Protein AF-A0A4D4K394-F1 (afdb_monomer_lite)

Radius of gyration: 16.39 Å; chains: 1; bounding box: 34×33×52 Å

Secondary structure (DSSP, 8-state):
--TTTTTPP--EEGGGTEE-GGGGSTTSSPEEEHHHHTTSS-TT--SPPS-EEEEEEEETTEEEEEETTT--EEEE-GGGGGGT--EEEE---TTHHHHHHHHHHHHHHHT-SSHHHHHHHHHHHHHHHHHH-THHHH-HHHHHHHHHH-

Sequence (150 aa):
MRLLTVGFPAVRLGVVGIDTRHVRDEDGLEPFDADEIYGNRYPDDDSPPKNFCFAVATRYDQHLMLEAADGGITHYDPNGWDHGAGWQGPADSPRLAVLLGLIAESSSALESADEAVRAAAITDLRERMIDLDSDVDESAFWGEIFEDLG

Structure (mmCIF, N/CA/C/O backbone):
data_AF-A0A4D4K394-F1
#
_entry.id   AF-A0A4D4K394-F1
#
loop_
_atom_site.group_PDB
_atom_site.id
_atom_site.type_symbol
_atom_site.label_atom_id
_atom_site.label_alt_id
_atom_site.label_comp_id
_atom_site.label_asym_id
_atom_site.label_entity_id
_atom_site.label_seq_id
_atom_site.pdbx_PDB_ins_code
_atom_site.Cartn_x
_atom_site.Cartn_y
_atom_site.Cartn_z
_atom_site.occupancy
_atom_site.B_iso_or_equiv
_atom_site.auth_seq_id
_atom_site.auth_comp_id
_atom_site.auth_asym_id
_atom_site.auth_atom_id
_atom_site.pdbx_PDB_model_num
ATOM 1 N N . MET A 1 1 ? 14.178 -15.819 -4.481 1.00 35.75 1 MET A N 1
ATOM 2 C CA . MET A 1 1 ? 12.984 -16.532 -3.975 1.00 35.75 1 MET A CA 1
ATOM 3 C C . MET A 1 1 ? 11.794 -15.941 -4.722 1.00 35.75 1 MET A C 1
ATOM 5 O O . MET A 1 1 ? 11.705 -14.726 -4.734 1.00 35.75 1 MET A O 1
ATOM 9 N N . ARG A 1 2 ? 11.002 -16.722 -5.473 1.00 33.56 2 ARG A N 1
ATOM 10 C CA . ARG A 1 2 ? 9.911 -16.177 -6.315 1.00 33.56 2 ARG A CA 1
ATOM 11 C C . ARG A 1 2 ? 8.653 -15.972 -5.457 1.00 33.56 2 ARG A C 1
ATOM 13 O O . ARG A 1 2 ? 8.357 -16.843 -4.642 1.00 33.56 2 ARG A O 1
ATOM 20 N N . LEU A 1 3 ? 7.898 -14.892 -5.677 1.00 41.22 3 LEU A N 1
ATOM 21 C CA . LEU A 1 3 ? 6.597 -14.608 -5.029 1.00 41.22 3 LEU A CA 1
ATOM 22 C C . LEU A 1 3 ? 5.549 -15.726 -5.236 1.00 41.22 3 LEU A C 1
ATOM 24 O O . LEU A 1 3 ? 4.598 -15.847 -4.474 1.00 41.22 3 LEU A O 1
ATOM 28 N N . LEU A 1 4 ? 5.764 -16.608 -6.222 1.00 41.94 4 LEU A N 1
ATOM 29 C CA . LEU A 1 4 ? 4.962 -17.819 -6.449 1.00 41.94 4 LEU A CA 1
ATOM 30 C C . LEU A 1 4 ? 5.303 -18.982 -5.497 1.00 41.94 4 LEU A C 1
ATOM 32 O O . LEU A 1 4 ? 4.571 -19.963 -5.430 1.00 41.94 4 LEU A O 1
ATOM 36 N N . THR A 1 5 ? 6.447 -18.932 -4.809 1.00 41.84 5 THR A N 1
ATOM 37 C CA . THR A 1 5 ? 6.945 -20.021 -3.943 1.00 41.84 5 THR A CA 1
ATOM 38 C C . THR A 1 5 ? 6.748 -19.718 -2.457 1.00 41.84 5 THR A C 1
ATOM 40 O O . THR A 1 5 ? 6.618 -20.639 -1.655 1.00 41.84 5 THR A O 1
ATOM 43 N N . VAL A 1 6 ? 6.691 -18.435 -2.094 1.00 47.88 6 VAL A N 1
ATOM 44 C CA . VAL A 1 6 ? 6.252 -17.940 -0.784 1.00 47.88 6 VAL A CA 1
ATOM 45 C C . VAL A 1 6 ? 5.207 -16.877 -1.086 1.00 47.88 6 VAL A C 1
ATOM 47 O O . VAL A 1 6 ? 5.549 -15.832 -1.630 1.00 47.88 6 VAL A O 1
ATOM 50 N N . GLY A 1 7 ? 3.935 -17.204 -0.854 1.00 60.34 7 GLY A N 1
ATOM 51 C CA . GLY A 1 7 ? 2.816 -16.406 -1.350 1.00 60.34 7 GLY A CA 1
ATOM 52 C C . GLY A 1 7 ? 2.786 -14.990 -0.778 1.00 60.34 7 GLY A C 1
ATOM 53 O O . GLY A 1 7 ? 2.981 -14.797 0.421 1.00 60.34 7 GLY A O 1
ATOM 54 N N . PHE A 1 8 ? 2.489 -14.014 -1.635 1.00 76.88 8 PHE A N 1
ATOM 55 C CA . PHE A 1 8 ? 2.054 -12.684 -1.213 1.00 76.88 8 PHE A CA 1
ATOM 56 C C . PHE A 1 8 ? 0.597 -12.756 -0.714 1.00 76.88 8 PHE A C 1
ATOM 58 O O . PHE A 1 8 ? -0.208 -13.497 -1.299 1.00 76.88 8 PHE A O 1
ATOM 65 N N . PRO A 1 9 ? 0.226 -12.061 0.378 1.00 79.31 9 PRO A N 1
ATOM 66 C CA . PRO A 1 9 ? -1.140 -12.093 0.882 1.00 79.31 9 PRO A CA 1
ATOM 67 C C . PRO A 1 9 ? -2.092 -11.472 -0.141 1.00 79.31 9 PRO A C 1
ATOM 69 O O . PRO A 1 9 ? -1.958 -10.307 -0.497 1.00 79.31 9 PRO A O 1
ATOM 72 N N . ALA A 1 10 ? -3.070 -12.258 -0.587 1.00 85.88 10 ALA A N 1
ATOM 73 C CA . ALA A 1 10 ? -4.144 -11.816 -1.470 1.00 85.88 10 ALA A CA 1
ATOM 74 C C . ALA A 1 10 ? -5.377 -11.500 -0.616 1.00 85.88 10 ALA A C 1
ATOM 76 O O . ALA A 1 10 ? -6.117 -12.404 -0.211 1.00 85.88 10 ALA A O 1
ATOM 77 N N . VAL A 1 11 ? -5.537 -10.231 -0.269 1.00 88.06 11 VAL A N 1
ATOM 78 C CA . VAL A 1 11 ? -6.488 -9.725 0.720 1.00 88.06 11 VAL A CA 1
ATOM 79 C C . VAL A 1 11 ? -7.235 -8.522 0.159 1.00 88.06 11 VAL A C 1
ATOM 81 O O . VAL A 1 11 ? -6.747 -7.829 -0.727 1.00 88.06 11 VAL A O 1
ATOM 84 N N . ARG A 1 12 ? -8.428 -8.274 0.702 1.00 91.88 12 ARG A N 1
ATOM 85 C CA . ARG A 1 12 ? -9.154 -7.016 0.523 1.00 91.88 12 ARG A CA 1
ATOM 86 C C . ARG A 1 12 ? -9.362 -6.395 1.893 1.00 91.88 12 ARG A C 1
ATOM 88 O O . ARG A 1 12 ? -10.083 -6.963 2.711 1.00 91.88 12 ARG A O 1
ATOM 95 N N . LEU A 1 13 ? -8.744 -5.248 2.120 1.00 93.06 13 LEU A N 1
ATOM 96 C CA . LEU A 1 13 ? -8.807 -4.491 3.362 1.00 93.06 13 LEU A CA 1
ATOM 97 C C . LEU A 1 13 ? -9.714 -3.285 3.131 1.00 93.06 13 LEU A C 1
ATOM 99 O O . LEU A 1 13 ? -9.253 -2.192 2.814 1.00 93.06 13 LEU A O 1
ATOM 103 N N . GLY A 1 14 ? -11.027 -3.513 3.244 1.00 90.31 14 GLY A N 1
ATOM 104 C CA . GLY A 1 14 ? -12.045 -2.493 2.967 1.00 90.31 14 GLY A CA 1
ATOM 105 C C . GLY A 1 14 ? -11.866 -1.218 3.791 1.00 90.31 14 GLY A C 1
ATOM 106 O O . GLY A 1 14 ? -12.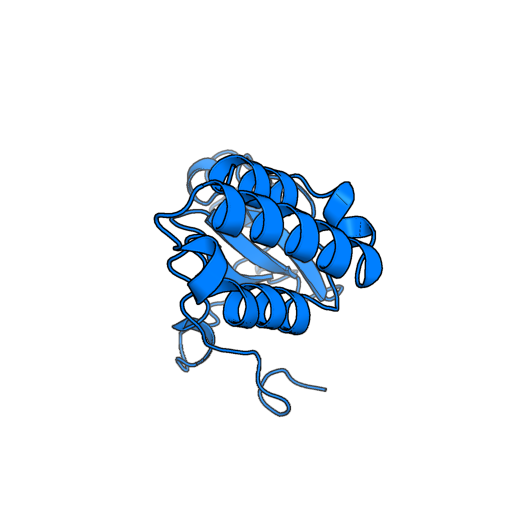079 -0.135 3.264 1.00 90.31 14 GLY A O 1
ATOM 107 N N . VAL A 1 15 ? -11.383 -1.358 5.028 1.00 91.94 15 VAL A N 1
ATOM 108 C CA . VAL A 1 15 ? -11.135 -0.255 5.964 1.00 91.94 15 VAL A CA 1
ATOM 109 C C . VAL A 1 15 ? -10.103 0.773 5.481 1.00 91.94 15 VAL A C 1
ATOM 111 O O . VAL A 1 15 ? -10.164 1.922 5.891 1.00 91.94 15 VAL A O 1
ATOM 114 N N . VAL A 1 16 ? -9.192 0.389 4.579 1.00 92.62 16 VAL A N 1
ATOM 115 C CA . VAL A 1 16 ? -8.181 1.289 3.979 1.00 92.62 16 VAL A CA 1
ATOM 116 C C . VAL A 1 16 ? -8.214 1.287 2.446 1.00 92.62 16 VAL A C 1
ATOM 118 O O . VAL A 1 16 ? -7.313 1.816 1.799 1.00 92.62 16 VAL A O 1
ATOM 121 N N . GLY A 1 17 ? -9.222 0.646 1.846 1.00 92.81 17 GLY A N 1
ATOM 122 C CA . GLY A 1 17 ? -9.384 0.569 0.392 1.00 92.81 17 GLY A CA 1
ATOM 123 C C . GLY A 1 17 ? -8.342 -0.273 -0.355 1.00 92.81 17 GLY A C 1
ATOM 124 O O . GLY A 1 17 ? -8.316 -0.216 -1.582 1.00 92.81 17 GLY A O 1
ATOM 125 N N . ILE A 1 18 ? -7.508 -1.058 0.340 1.00 94.19 18 ILE A N 1
ATOM 126 C CA . ILE A 1 18 ? -6.449 -1.860 -0.293 1.00 94.19 18 ILE A CA 1
ATOM 127 C C . ILE A 1 18 ? -7.001 -3.189 -0.826 1.00 94.19 18 ILE A C 1
ATOM 129 O O . ILE A 1 18 ? -7.695 -3.920 -0.112 1.00 94.19 18 ILE A O 1
ATOM 133 N N . ASP A 1 19 ? -6.635 -3.548 -2.055 1.00 93.31 19 ASP A N 1
ATOM 134 C CA . ASP A 1 19 ? -6.926 -4.841 -2.674 1.00 93.31 19 ASP A CA 1
ATOM 135 C C . ASP A 1 19 ? -5.679 -5.421 -3.356 1.00 93.31 19 ASP A C 1
ATOM 137 O O . ASP A 1 19 ? -5.026 -4.774 -4.176 1.00 93.31 19 ASP A O 1
ATOM 141 N N 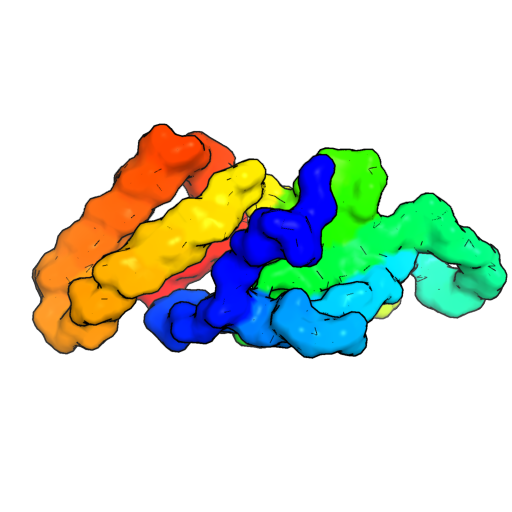. THR A 1 20 ? -5.351 -6.660 -3.003 1.00 91.06 20 THR A N 1
ATOM 142 C CA . THR A 1 20 ? -4.244 -7.432 -3.581 1.00 91.06 20 THR A CA 1
ATOM 143 C C . THR A 1 20 ? -4.730 -8.746 -4.187 1.00 91.06 20 THR A C 1
ATOM 145 O O . THR A 1 20 ? -3.930 -9.615 -4.514 1.00 91.06 20 THR A O 1
ATOM 148 N N . ARG A 1 21 ? -6.047 -8.969 -4.300 1.00 89.50 21 ARG A N 1
ATOM 149 C CA . ARG A 1 21 ? -6.595 -10.265 -4.736 1.00 89.50 21 ARG A CA 1
ATOM 150 C C . ARG A 1 21 ? -6.214 -10.620 -6.168 1.00 89.50 21 ARG A C 1
ATOM 152 O O . ARG A 1 21 ? -6.070 -11.809 -6.448 1.00 89.50 21 ARG A O 1
ATOM 159 N N . HIS A 1 22 ? -6.003 -9.614 -7.017 1.00 86.00 22 HIS A N 1
ATOM 160 C CA . HIS A 1 22 ? -5.595 -9.779 -8.412 1.00 86.00 22 HIS A CA 1
ATOM 161 C C . HIS A 1 22 ? -4.262 -10.520 -8.542 1.00 86.00 22 HIS A C 1
ATOM 163 O O . HIS A 1 22 ? -4.098 -11.296 -9.469 1.00 86.00 22 HIS A O 1
ATOM 169 N N . VAL A 1 23 ? -3.346 -10.416 -7.571 1.00 84.06 23 VAL A N 1
ATOM 170 C CA . VAL A 1 23 ? -2.033 -11.093 -7.633 1.00 84.06 23 VAL A CA 1
ATOM 171 C C . VAL A 1 23 ? -2.110 -12.630 -7.650 1.00 84.06 23 VAL A C 1
ATOM 173 O O . VAL A 1 23 ? -1.094 -13.292 -7.855 1.00 84.06 23 VAL A O 1
ATOM 176 N N . ARG A 1 24 ? -3.283 -13.219 -7.369 1.00 79.38 24 ARG A N 1
ATOM 177 C CA . ARG A 1 24 ? -3.519 -14.671 -7.467 1.00 79.38 24 ARG A CA 1
ATOM 178 C C . ARG A 1 24 ? -3.948 -15.130 -8.849 1.00 79.38 24 ARG A C 1
ATOM 180 O O . ARG A 1 24 ? -3.865 -16.330 -9.111 1.00 79.38 24 ARG A O 1
ATOM 187 N N . ASP A 1 25 ? -4.435 -14.222 -9.677 1.00 76.56 25 ASP A N 1
ATOM 188 C CA . ASP A 1 25 ? -4.889 -14.558 -11.013 1.00 76.56 25 ASP A CA 1
ATOM 189 C C . ASP A 1 25 ? -3.654 -14.761 -11.902 1.00 76.56 25 ASP A C 1
ATOM 191 O O . ASP A 1 25 ? -2.688 -14.005 -11.806 1.00 76.56 25 ASP A O 1
ATOM 195 N N . GLU A 1 26 ? -3.649 -15.800 -12.745 1.00 63.47 26 GLU A N 1
ATOM 196 C CA . GLU A 1 26 ? -2.502 -16.099 -13.626 1.00 63.47 26 GLU A CA 1
ATOM 197 C C . GLU A 1 26 ? -2.168 -14.916 -14.555 1.00 63.47 26 GLU A C 1
ATOM 199 O O . GLU A 1 26 ? -0.999 -14.696 -14.867 1.00 63.47 26 GLU A O 1
ATOM 204 N N . ASP A 1 27 ? -3.183 -14.119 -14.900 1.00 63.06 27 ASP A N 1
ATOM 205 C CA . ASP A 1 27 ? -3.084 -12.889 -15.693 1.00 63.06 27 ASP A CA 1
ATOM 206 C C . ASP A 1 27 ? -2.963 -11.612 -14.831 1.00 63.06 27 ASP A C 1
ATOM 208 O O . ASP A 1 27 ? -2.825 -10.513 -15.356 1.00 63.06 27 ASP A O 1
ATOM 212 N N . GLY A 1 28 ? -3.031 -11.723 -13.501 1.00 65.50 28 GLY A N 1
ATOM 213 C CA . GLY A 1 28 ? -3.127 -10.574 -12.594 1.00 65.50 28 GLY A CA 1
ATOM 214 C C . GLY A 1 28 ? -1.804 -9.871 -12.284 1.00 65.50 28 GLY A C 1
ATOM 215 O O . GLY A 1 28 ? -1.807 -8.799 -11.685 1.00 65.50 28 GLY A O 1
ATOM 216 N N . LEU A 1 29 ? -0.673 -10.440 -12.707 1.00 78.31 29 LEU A N 1
ATOM 217 C CA . LEU A 1 29 ? 0.635 -9.776 -12.712 1.00 78.31 29 LEU A CA 1
ATOM 218 C C . LEU A 1 29 ? 1.009 -9.383 -14.144 1.00 78.31 29 LEU A C 1
ATOM 220 O O . LEU A 1 29 ? 2.016 -9.844 -14.686 1.00 78.31 29 LEU A O 1
ATOM 224 N N . GLU A 1 30 ? 0.173 -8.550 -14.761 1.00 83.19 30 GLU A N 1
ATOM 225 C CA . GLU A 1 30 ? 0.451 -7.976 -16.075 1.00 83.19 30 GLU A CA 1
ATOM 226 C C . GLU A 1 30 ? 1.711 -7.088 -16.001 1.00 83.19 30 GLU A C 1
ATOM 228 O O . GLU A 1 30 ? 1.789 -6.201 -15.142 1.00 83.19 30 GLU A O 1
ATOM 233 N N . PRO A 1 31 ? 2.736 -7.343 -16.836 1.00 89.00 31 PRO A N 1
ATOM 234 C CA . PRO A 1 31 ? 3.936 -6.522 -16.864 1.00 89.00 31 PRO A CA 1
ATOM 235 C C . PRO A 1 31 ? 3.660 -5.191 -17.568 1.00 89.00 31 PRO A C 1
ATOM 237 O O . PRO A 1 31 ? 3.272 -5.171 -18.734 1.00 89.00 31 PRO A O 1
ATOM 240 N N . PHE A 1 32 ? 3.962 -4.087 -16.893 1.00 89.00 32 PHE A N 1
ATOM 241 C CA . PHE A 1 32 ? 3.969 -2.750 -17.486 1.00 89.00 32 PHE A CA 1
ATOM 242 C C . PHE A 1 32 ? 5.392 -2.348 -17.863 1.00 89.00 32 PHE A C 1
ATOM 244 O O . PHE A 1 32 ? 6.345 -2.712 -17.168 1.00 89.00 32 PHE A O 1
ATOM 251 N N . ASP A 1 33 ? 5.547 -1.574 -18.937 1.00 89.81 33 ASP A N 1
ATOM 252 C CA . ASP A 1 33 ? 6.821 -0.925 -19.230 1.00 89.81 33 ASP A CA 1
ATOM 253 C C . ASP A 1 33 ? 7.073 0.196 -18.217 1.00 89.81 33 ASP A C 1
ATOM 255 O O . ASP A 1 33 ? 6.368 1.206 -18.203 1.00 89.81 33 ASP A O 1
ATOM 259 N N . ALA A 1 34 ? 8.091 0.009 -17.377 1.00 88.94 34 ALA A N 1
ATOM 260 C CA . ALA A 1 34 ? 8.425 0.967 -16.329 1.00 88.94 34 ALA A CA 1
ATOM 261 C C . ALA A 1 34 ? 8.882 2.320 -16.902 1.00 88.94 34 ALA A C 1
ATOM 263 O O . ALA A 1 34 ? 8.531 3.372 -16.375 1.00 88.94 34 ALA A O 1
ATOM 264 N N . ASP A 1 35 ? 9.641 2.310 -17.999 1.00 87.38 35 ASP A N 1
ATOM 265 C CA . ASP A 1 35 ? 10.146 3.537 -18.607 1.00 87.38 35 ASP A CA 1
ATOM 266 C C . ASP A 1 35 ? 8.999 4.360 -19.217 1.00 87.38 35 ASP A C 1
ATOM 268 O O . ASP A 1 35 ? 9.051 5.588 -19.200 1.00 87.38 35 ASP A O 1
ATOM 272 N N . GLU A 1 36 ? 7.962 3.706 -19.742 1.00 85.69 36 GLU A N 1
ATOM 273 C CA . GLU A 1 36 ? 6.780 4.374 -20.296 1.00 85.69 36 GLU A CA 1
ATOM 274 C C . GLU A 1 36 ? 5.912 4.987 -19.194 1.00 85.69 36 GLU A C 1
ATOM 276 O O . GLU A 1 36 ? 5.644 6.188 -19.221 1.00 85.69 36 GLU A O 1
ATOM 281 N N . ILE A 1 37 ? 5.529 4.200 -18.180 1.00 86.06 37 ILE A N 1
ATOM 282 C CA . ILE A 1 37 ? 4.605 4.682 -17.141 1.00 86.06 37 ILE A CA 1
ATOM 283 C C . ILE A 1 37 ? 5.220 5.762 -16.239 1.00 86.06 37 ILE A C 1
ATOM 285 O O . ILE A 1 37 ? 4.490 6.585 -15.686 1.00 86.06 37 ILE A O 1
ATOM 289 N N . TYR A 1 38 ? 6.551 5.786 -16.110 1.00 85.50 38 TYR A N 1
ATOM 290 C CA . TYR A 1 38 ? 7.283 6.817 -15.369 1.00 85.50 38 TYR A CA 1
ATOM 291 C C . TYR A 1 38 ? 7.802 7.955 -16.262 1.00 85.50 38 TYR A C 1
ATOM 293 O O . TYR A 1 38 ? 8.531 8.822 -15.784 1.00 85.50 38 TYR A O 1
ATOM 301 N N . GLY A 1 39 ? 7.444 7.983 -17.552 1.00 82.56 39 GLY A N 1
ATOM 302 C CA . GLY A 1 39 ? 7.792 9.082 -18.459 1.00 82.56 39 GLY A CA 1
ATOM 303 C C . GLY A 1 39 ? 9.276 9.170 -18.844 1.00 82.56 39 GLY A C 1
ATOM 304 O O . GLY A 1 39 ? 9.720 10.200 -19.353 1.00 82.56 39 GLY A O 1
ATOM 305 N N . ASN A 1 40 ? 10.053 8.103 -18.637 1.00 83.12 40 ASN A N 1
ATOM 306 C CA . ASN A 1 40 ? 11.435 7.985 -19.118 1.00 83.12 40 ASN A CA 1
ATOM 307 C C . ASN A 1 40 ? 11.506 7.712 -20.632 1.00 83.12 40 ASN A C 1
ATOM 309 O O . ASN A 1 40 ? 12.557 7.920 -21.248 1.00 83.12 40 ASN A O 1
ATOM 313 N N . ARG A 1 41 ? 10.401 7.268 -21.244 1.00 81.31 41 ARG A N 1
ATOM 314 C CA . ARG A 1 41 ? 10.212 7.200 -22.699 1.00 81.31 41 ARG A CA 1
ATOM 315 C C . ARG A 1 41 ? 8.800 7.628 -23.097 1.00 81.31 41 ARG A C 1
ATOM 317 O O . ARG A 1 41 ? 7.890 7.637 -22.276 1.00 81.31 41 ARG A O 1
ATOM 324 N N . TYR A 1 42 ? 8.640 8.015 -24.361 1.00 78.00 42 TYR A N 1
ATOM 325 C CA . TYR A 1 42 ? 7.348 8.449 -24.891 1.00 78.00 42 TYR A CA 1
ATOM 326 C C . TYR A 1 42 ? 6.404 7.242 -25.050 1.00 78.00 42 TYR A C 1
ATOM 328 O O . TYR A 1 42 ? 6.868 6.198 -25.526 1.00 78.00 42 TYR A O 1
ATOM 336 N N . PRO A 1 43 ? 5.112 7.379 -24.701 1.00 67.12 43 PRO A N 1
ATOM 337 C CA . PRO A 1 43 ? 4.097 6.394 -25.058 1.00 67.12 43 PRO A CA 1
ATOM 338 C C . PRO A 1 43 ? 4.067 6.186 -26.576 1.00 67.12 43 PRO A C 1
ATOM 340 O O . PRO A 1 43 ? 4.201 7.154 -27.318 1.00 67.12 43 PRO A O 1
ATOM 343 N N . ASP A 1 44 ? 3.938 4.950 -27.052 1.00 68.44 44 ASP A N 1
ATOM 344 C CA . ASP A 1 44 ? 4.042 4.576 -28.482 1.00 68.44 44 ASP A CA 1
ATOM 345 C C . ASP A 1 44 ? 5.450 4.663 -29.118 1.00 68.44 44 ASP A C 1
ATOM 347 O O . ASP A 1 44 ? 5.597 4.605 -30.343 1.00 68.44 44 ASP A O 1
ATOM 351 N N . ASP A 1 45 ? 6.520 4.765 -28.326 1.00 72.94 45 ASP A N 1
ATOM 352 C CA . ASP A 1 45 ? 7.847 4.389 -28.826 1.00 72.94 45 ASP A CA 1
ATOM 353 C C . ASP A 1 45 ? 7.888 2.864 -29.040 1.00 72.94 45 ASP A C 1
ATOM 355 O O . ASP A 1 45 ? 7.889 2.104 -28.075 1.00 72.94 45 ASP A O 1
ATOM 359 N N . ASP A 1 46 ? 7.938 2.422 -30.305 1.00 78.88 46 ASP A N 1
ATOM 360 C CA . ASP A 1 46 ? 7.996 1.009 -30.736 1.00 78.88 46 ASP A CA 1
ATOM 361 C C . ASP A 1 46 ? 9.266 0.259 -30.265 1.00 78.88 46 ASP A C 1
ATOM 363 O O . ASP A 1 46 ? 9.493 -0.909 -30.613 1.00 78.88 46 ASP A O 1
ATOM 367 N N . SER A 1 47 ? 10.152 0.921 -29.517 1.00 85.12 47 SER A N 1
ATOM 368 C CA . SER A 1 47 ? 11.305 0.267 -28.915 1.00 85.12 47 SER A CA 1
ATOM 369 C C . SER A 1 47 ? 10.872 -0.730 -27.823 1.00 85.12 47 SER A C 1
ATOM 371 O O . SER A 1 47 ? 9.930 -0.482 -27.074 1.00 85.12 47 SER A O 1
ATOM 373 N N . PRO A 1 48 ? 11.521 -1.906 -27.727 1.00 85.12 48 PRO A N 1
ATOM 374 C CA . PRO A 1 48 ? 11.136 -2.901 -26.735 1.00 85.12 48 PRO A CA 1
ATOM 375 C C . PRO A 1 48 ? 11.406 -2.394 -25.307 1.00 85.12 48 PRO A C 1
ATOM 377 O O . PRO A 1 48 ? 12.456 -1.772 -25.085 1.00 85.12 48 PRO A O 1
ATOM 380 N N . PRO A 1 49 ? 10.546 -2.747 -24.330 1.00 87.06 49 PRO A N 1
ATOM 381 C CA . PRO A 1 49 ? 10.766 -2.423 -22.927 1.00 87.06 49 PRO A CA 1
ATOM 382 C C . PRO A 1 49 ? 12.121 -2.908 -22.421 1.00 87.06 49 PRO A C 1
ATOM 384 O O . PRO A 1 49 ? 12.540 -4.039 -22.693 1.00 87.06 49 PRO A O 1
ATOM 387 N N . LYS A 1 50 ? 12.805 -2.059 -21.652 1.00 88.12 50 LYS A N 1
ATOM 388 C CA . LYS A 1 50 ? 14.078 -2.411 -20.998 1.00 88.12 50 LYS A CA 1
ATOM 389 C C . LYS A 1 50 ? 13.876 -2.872 -19.563 1.00 88.12 50 LYS A C 1
ATOM 391 O O . LYS A 1 50 ? 14.635 -3.718 -19.096 1.00 88.12 50 LYS A O 1
ATOM 396 N N . ASN A 1 51 ? 12.855 -2.332 -18.904 1.00 88.75 51 ASN A N 1
ATOM 397 C CA . ASN A 1 51 ? 12.490 -2.613 -17.527 1.00 88.75 51 ASN A CA 1
ATOM 398 C C . ASN A 1 51 ? 10.980 -2.826 -17.433 1.00 88.75 51 ASN A C 1
ATOM 400 O O . ASN A 1 51 ? 10.206 -2.217 -18.171 1.00 88.75 51 ASN A O 1
ATOM 404 N N . PHE A 1 52 ? 10.574 -3.680 -16.499 1.00 91.19 52 PHE A N 1
ATOM 405 C CA . PHE A 1 52 ? 9.170 -3.965 -16.241 1.00 91.19 52 PHE A CA 1
ATOM 406 C C . PHE A 1 52 ? 8.817 -3.643 -14.796 1.00 91.19 52 PHE A C 1
ATOM 408 O O . PHE A 1 52 ? 9.676 -3.699 -13.913 1.00 91.19 52 PHE A O 1
ATOM 415 N N . CYS A 1 53 ? 7.544 -3.372 -14.553 1.00 91.19 53 CYS A N 1
ATOM 416 C CA . CYS A 1 53 ? 6.975 -3.298 -13.215 1.00 91.19 53 CYS A CA 1
ATOM 417 C C . CYS A 1 53 ? 5.608 -3.994 -13.161 1.00 91.19 53 CYS A C 1
ATOM 419 O O . CYS A 1 53 ? 5.012 -4.295 -14.197 1.00 91.19 53 CYS A O 1
ATOM 421 N N . PHE A 1 54 ? 5.139 -4.295 -11.951 1.00 91.56 54 PHE A N 1
ATOM 422 C CA . PHE A 1 54 ? 3.931 -5.086 -11.716 1.00 91.56 54 PHE A CA 1
ATOM 423 C C . PHE A 1 54 ? 3.082 -4.463 -10.612 1.00 91.56 54 PHE A C 1
ATOM 425 O O . PHE A 1 54 ? 3.597 -4.190 -9.530 1.00 91.56 54 PHE A O 1
ATOM 432 N N . ALA A 1 55 ? 1.778 -4.312 -10.828 1.00 92.00 55 ALA A N 1
ATOM 433 C CA . ALA A 1 55 ? 0.873 -3.884 -9.765 1.00 92.00 55 ALA A CA 1
ATOM 434 C C . ALA A 1 55 ? 0.733 -4.995 -8.707 1.00 92.00 55 ALA A C 1
ATOM 436 O O . ALA A 1 55 ? 0.162 -6.052 -8.974 1.00 92.00 55 ALA A O 1
ATOM 437 N N . VAL A 1 56 ? 1.227 -4.766 -7.489 1.00 90.00 56 VAL A N 1
ATOM 438 C CA . VAL A 1 56 ? 1.181 -5.747 -6.381 1.00 90.00 56 VAL A CA 1
ATOM 439 C C . VAL A 1 56 ? 0.111 -5.434 -5.338 1.00 90.00 56 VAL A C 1
ATOM 441 O O . VAL A 1 56 ? -0.308 -6.317 -4.589 1.00 90.00 56 VAL A O 1
ATOM 444 N N . ALA A 1 57 ? -0.376 -4.197 -5.320 1.00 91.88 57 ALA A N 1
ATOM 445 C CA . ALA A 1 57 ? -1.555 -3.782 -4.577 1.00 91.88 57 ALA A CA 1
ATOM 446 C C . ALA A 1 57 ? -2.256 -2.647 -5.322 1.00 91.88 57 ALA A C 1
ATOM 448 O O . ALA A 1 57 ? -1.623 -1.889 -6.053 1.00 91.88 57 ALA A O 1
ATOM 449 N N . THR A 1 58 ? -3.555 -2.520 -5.098 1.00 93.38 58 THR A N 1
ATOM 450 C CA . THR A 1 58 ? -4.342 -1.353 -5.498 1.00 93.38 58 THR A CA 1
ATOM 451 C C . THR A 1 58 ? -4.926 -0.707 -4.252 1.00 93.38 58 THR A C 1
ATOM 453 O O . THR A 1 58 ? -5.238 -1.402 -3.283 1.00 93.38 58 THR A O 1
ATOM 456 N N . ARG A 1 59 ? -5.061 0.615 -4.267 1.00 92.31 59 ARG A N 1
ATOM 457 C CA . ARG A 1 59 ? -5.779 1.414 -3.279 1.00 92.31 59 ARG A CA 1
ATOM 458 C C . ARG A 1 59 ? -6.741 2.306 -4.050 1.00 92.31 59 ARG A C 1
ATOM 460 O O . ARG A 1 59 ? -6.342 3.328 -4.591 1.00 92.31 59 ARG A O 1
ATOM 467 N N . TYR A 1 60 ? -8.002 1.891 -4.126 1.00 88.38 60 TYR A N 1
ATOM 468 C CA . TYR A 1 60 ? -8.965 2.467 -5.071 1.00 88.38 60 TYR A CA 1
ATOM 469 C C . TYR A 1 60 ? -8.457 2.384 -6.522 1.00 88.38 60 TYR A C 1
ATOM 471 O O . TYR A 1 60 ? -8.319 1.277 -7.036 1.00 88.38 60 TYR A O 1
ATOM 479 N N . ASP A 1 61 ? -8.211 3.517 -7.178 1.00 88.50 61 ASP A N 1
ATOM 480 C CA . ASP A 1 61 ? -7.628 3.606 -8.517 1.00 88.50 61 ASP A CA 1
ATOM 481 C C . ASP A 1 61 ? -6.099 3.747 -8.505 1.00 88.50 61 ASP A C 1
ATOM 483 O O . ASP A 1 61 ? -5.481 3.625 -9.554 1.00 88.50 61 ASP A O 1
ATOM 487 N N . GLN A 1 62 ? -5.483 3.944 -7.338 1.00 92.19 62 GLN A N 1
ATOM 488 C CA . GLN A 1 62 ? -4.036 4.057 -7.183 1.00 92.19 62 GLN A CA 1
ATOM 489 C C . GLN A 1 62 ? -3.377 2.682 -7.089 1.00 92.19 62 GLN A C 1
ATOM 491 O O . GLN A 1 62 ? -3.952 1.730 -6.552 1.00 92.19 62 GLN A O 1
ATOM 496 N N . HIS A 1 63 ? -2.150 2.559 -7.579 1.00 92.88 63 HIS A N 1
ATOM 497 C CA . HIS A 1 63 ? -1.408 1.305 -7.620 1.00 92.88 63 HIS A CA 1
ATOM 498 C C . HIS A 1 63 ? -0.124 1.380 -6.784 1.00 92.88 63 HIS A C 1
ATOM 500 O O . HIS A 1 63 ? 0.561 2.400 -6.752 1.00 92.88 63 HIS A O 1
ATOM 506 N N . LEU A 1 64 ? 0.236 0.258 -6.158 1.00 92.69 64 LEU A N 1
ATOM 507 C CA . LEU A 1 64 ? 1.602 -0.002 -5.711 1.00 92.69 64 LEU A CA 1
ATOM 508 C C . LEU A 1 64 ? 2.305 -0.869 -6.753 1.00 92.69 64 LEU A C 1
ATOM 510 O O . LEU A 1 64 ? 1.900 -2.016 -6.979 1.00 92.69 64 LEU A O 1
ATOM 514 N N . MET A 1 65 ? 3.347 -0.326 -7.376 1.00 91.81 65 MET A N 1
ATOM 515 C CA . MET A 1 65 ? 4.055 -0.956 -8.490 1.00 91.81 65 MET A CA 1
ATOM 516 C C . MET A 1 65 ? 5.393 -1.515 -8.018 1.00 91.81 65 MET A C 1
ATOM 518 O O . MET A 1 65 ? 6.230 -0.776 -7.519 1.00 91.81 65 MET A O 1
ATOM 522 N N . LEU A 1 66 ? 5.601 -2.819 -8.193 1.00 90.69 66 LEU A N 1
ATOM 523 C CA . LEU A 1 66 ? 6.864 -3.503 -7.932 1.00 90.69 66 LEU A CA 1
ATOM 524 C C . LEU A 1 66 ? 7.764 -3.426 -9.166 1.00 90.69 66 LEU A C 1
ATOM 526 O O . LEU A 1 66 ? 7.437 -4.009 -10.203 1.00 90.69 66 LEU A O 1
ATOM 530 N N . GLU A 1 67 ? 8.912 -2.774 -9.049 1.00 88.75 67 GLU A N 1
ATOM 531 C CA . GLU A 1 67 ? 9.925 -2.711 -10.096 1.00 88.75 67 GLU A CA 1
ATOM 532 C C . GLU A 1 67 ? 10.705 -4.026 -10.209 1.00 88.75 67 GLU A C 1
ATOM 534 O O . GLU A 1 67 ? 11.193 -4.591 -9.230 1.00 88.75 67 GLU A O 1
ATOM 539 N N . ALA A 1 68 ? 10.856 -4.537 -11.433 1.00 85.88 68 ALA A N 1
ATOM 540 C CA . ALA A 1 68 ? 11.568 -5.790 -11.676 1.00 85.88 68 ALA A CA 1
ATOM 541 C C . ALA A 1 68 ? 13.092 -5.665 -11.510 1.00 85.88 68 ALA A C 1
ATOM 543 O O . ALA A 1 68 ? 13.765 -6.678 -11.307 1.00 85.88 68 ALA A O 1
ATOM 544 N N . ALA A 1 69 ? 13.636 -4.453 -11.662 1.00 84.19 69 ALA A N 1
ATOM 545 C CA . ALA A 1 69 ? 15.074 -4.209 -11.704 1.00 84.19 69 ALA A CA 1
ATOM 546 C C . ALA A 1 69 ? 15.719 -4.281 -10.313 1.00 84.19 69 ALA A C 1
ATOM 548 O O . ALA A 1 69 ? 16.755 -4.930 -10.148 1.00 84.19 69 ALA A O 1
ATOM 549 N N . ASP A 1 70 ? 15.100 -3.648 -9.320 1.00 82.44 70 ASP A N 1
ATOM 550 C CA . ASP A 1 70 ? 15.625 -3.517 -7.959 1.00 82.44 70 ASP A CA 1
ATOM 551 C C . ASP A 1 70 ? 14.662 -4.024 -6.872 1.00 82.44 70 ASP A C 1
ATOM 553 O O . ASP A 1 70 ? 15.086 -4.229 -5.733 1.00 82.44 70 ASP A O 1
ATOM 557 N N . GLY A 1 71 ? 13.411 -4.332 -7.227 1.00 83.12 71 GLY A N 1
ATOM 558 C CA . GLY A 1 71 ? 12.386 -4.759 -6.280 1.00 83.12 71 GLY A CA 1
ATOM 559 C C . GLY A 1 71 ? 11.767 -3.613 -5.484 1.00 83.12 71 GLY A C 1
ATOM 560 O O . GLY A 1 71 ? 11.100 -3.900 -4.489 1.00 83.12 71 GLY A O 1
ATOM 561 N N . GLY A 1 72 ? 11.992 -2.362 -5.898 1.00 86.25 72 GLY A N 1
ATOM 562 C CA . GLY A 1 72 ? 11.359 -1.192 -5.307 1.00 86.25 72 GLY A CA 1
ATOM 563 C C . GLY A 1 72 ? 9.845 -1.195 -5.513 1.00 86.25 72 GLY A C 1
ATOM 564 O O . GLY A 1 72 ? 9.332 -1.766 -6.476 1.00 86.25 72 GLY A O 1
ATOM 565 N N . ILE A 1 73 ? 9.120 -0.581 -4.589 1.00 89.25 73 ILE A N 1
ATOM 566 C CA . ILE A 1 73 ? 7.677 -0.388 -4.611 1.00 89.25 73 ILE A CA 1
ATOM 567 C C . ILE A 1 73 ? 7.404 1.109 -4.688 1.00 89.25 73 ILE A C 1
ATOM 569 O O . ILE A 1 73 ? 7.759 1.877 -3.793 1.00 89.25 73 ILE A O 1
ATOM 573 N N . THR A 1 74 ? 6.727 1.531 -5.745 1.00 90.88 74 THR A N 1
ATOM 574 C CA . THR A 1 74 ? 6.343 2.929 -5.954 1.00 90.88 74 THR A CA 1
ATOM 575 C C . THR A 1 74 ? 4.836 3.096 -5.827 1.00 90.88 74 THR A C 1
ATOM 577 O O . THR A 1 74 ? 4.063 2.177 -6.107 1.00 90.88 74 THR A O 1
ATOM 580 N N . HIS A 1 75 ? 4.415 4.282 -5.400 1.00 92.25 75 HIS A N 1
ATOM 581 C CA . HIS A 1 75 ? 3.036 4.726 -5.509 1.00 92.25 75 HIS A CA 1
ATOM 582 C C . HIS A 1 75 ? 2.819 5.314 -6.906 1.00 92.25 75 HIS A C 1
ATOM 584 O O . HIS A 1 75 ? 3.572 6.186 -7.354 1.00 92.25 75 HIS A O 1
ATOM 590 N N . TYR A 1 76 ? 1.799 4.819 -7.597 1.00 92.31 76 TYR A N 1
ATOM 591 C CA . TYR A 1 76 ? 1.494 5.187 -8.968 1.00 92.31 76 TYR A CA 1
ATOM 592 C C . TYR A 1 76 ? 0.010 5.516 -9.141 1.00 92.31 76 TYR A C 1
ATOM 594 O O . TYR A 1 76 ? -0.842 4.691 -8.819 1.00 92.31 76 TYR A O 1
ATOM 602 N N . ASP A 1 77 ? -0.274 6.687 -9.708 1.00 92.12 77 ASP A N 1
ATOM 603 C CA . ASP A 1 77 ? -1.590 7.123 -10.172 1.00 92.12 77 ASP A CA 1
ATOM 604 C C . ASP A 1 77 ? -1.749 6.809 -11.669 1.00 92.12 77 ASP A C 1
ATOM 606 O O . ASP A 1 77 ? -1.157 7.497 -12.514 1.00 92.12 77 ASP A O 1
ATOM 610 N N . PRO A 1 78 ? -2.570 5.816 -12.049 1.00 88.44 78 PRO A N 1
ATOM 611 C CA . PRO A 1 78 ? -2.827 5.507 -13.449 1.00 88.44 78 PRO A CA 1
ATOM 612 C C . PRO A 1 78 ? -3.448 6.665 -14.227 1.00 88.44 78 PRO A C 1
ATOM 614 O O . PRO A 1 78 ? -3.321 6.696 -15.446 1.00 88.44 78 PRO A O 1
ATOM 617 N N . ASN A 1 79 ? -4.088 7.638 -13.572 1.00 87.50 79 ASN A N 1
ATOM 618 C CA . ASN A 1 79 ? -4.673 8.786 -14.266 1.00 87.50 79 ASN A CA 1
ATOM 619 C C . ASN A 1 79 ? -3.618 9.772 -14.803 1.00 87.50 79 ASN A C 1
ATOM 621 O O . ASN A 1 79 ? -3.952 10.616 -15.632 1.00 87.50 79 ASN A O 1
ATOM 625 N N . GLY A 1 80 ? -2.359 9.675 -14.358 1.00 82.94 80 GLY A N 1
ATOM 626 C CA . GLY A 1 80 ? -1.256 10.537 -14.798 1.00 82.94 80 GLY A CA 1
ATOM 627 C C . GLY A 1 80 ? -0.354 9.941 -15.888 1.00 82.94 80 GLY A C 1
ATOM 628 O O . GLY A 1 80 ? 0.673 10.540 -16.217 1.00 82.94 80 GLY A O 1
ATOM 629 N N . TRP A 1 81 ? -0.676 8.756 -16.418 1.00 73.12 81 TRP A N 1
ATOM 630 C CA . TRP A 1 81 ? 0.226 7.974 -17.277 1.00 73.12 81 TRP A CA 1
ATOM 631 C C . TRP A 1 81 ? 0.625 8.679 -18.584 1.00 73.12 81 TRP A C 1
ATOM 633 O O . TRP A 1 81 ? 1.792 8.670 -18.966 1.00 73.12 81 TRP A O 1
ATOM 643 N N . ASP A 1 82 ? -0.319 9.357 -19.234 1.00 69.81 82 ASP A N 1
ATOM 644 C CA . ASP A 1 82 ? -0.169 9.971 -20.559 1.00 69.81 82 ASP A CA 1
ATOM 645 C C . ASP A 1 82 ? 0.697 11.246 -20.556 1.00 69.81 82 ASP A C 1
ATOM 647 O O . ASP A 1 82 ? 1.027 11.790 -21.611 1.00 69.81 82 ASP A O 1
ATOM 651 N N . HIS A 1 83 ? 1.116 11.699 -19.372 1.00 65.25 83 HIS A N 1
ATOM 652 C CA . HIS A 1 83 ? 1.978 12.864 -19.183 1.00 65.25 83 HIS A CA 1
ATOM 653 C C . HIS A 1 83 ? 3.223 12.565 -18.332 1.00 65.25 83 HIS A C 1
ATOM 655 O O . HIS A 1 83 ? 3.906 13.502 -17.914 1.00 65.25 83 HIS A O 1
ATOM 661 N N . GLY A 1 84 ? 3.515 11.289 -18.037 1.00 72.50 84 GLY A N 1
ATOM 662 C CA . GLY A 1 84 ? 4.583 10.918 -17.097 1.00 72.50 84 GLY A CA 1
ATOM 663 C C . GLY A 1 84 ? 4.349 11.464 -15.681 1.00 72.50 84 GLY A C 1
ATOM 664 O O . GLY A 1 84 ? 5.293 11.654 -14.920 1.00 72.50 84 GLY A O 1
ATOM 665 N N . ALA A 1 85 ? 3.093 11.762 -15.342 1.00 82.56 85 ALA A N 1
ATOM 666 C CA . ALA A 1 85 ? 2.670 12.361 -14.080 1.00 82.56 85 ALA A CA 1
ATOM 667 C C . ALA A 1 85 ? 2.087 11.327 -13.102 1.00 82.56 85 ALA A C 1
ATOM 669 O O . ALA A 1 85 ? 1.607 11.694 -12.034 1.00 82.56 85 ALA A O 1
ATOM 670 N N . GLY A 1 86 ? 2.106 10.042 -13.465 1.00 87.94 86 GLY A N 1
ATOM 671 C CA . GLY A 1 86 ? 1.581 8.974 -12.619 1.00 87.94 86 GLY A CA 1
ATOM 672 C C . GLY A 1 86 ? 2.470 8.650 -11.419 1.00 87.94 86 GLY A C 1
ATOM 673 O O . GLY A 1 86 ? 1.982 8.123 -10.431 1.00 87.94 86 GLY A O 1
ATOM 674 N N . TRP A 1 87 ? 3.763 8.979 -11.444 1.00 89.50 87 TRP A N 1
ATOM 675 C CA . TRP A 1 87 ?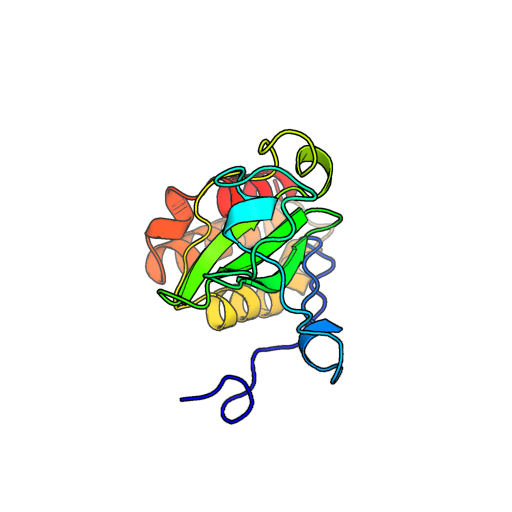 4.652 8.718 -10.309 1.00 89.50 87 TRP A CA 1
ATOM 676 C C . TRP A 1 87 ? 4.311 9.615 -9.107 1.00 89.50 87 TRP A C 1
ATOM 678 O O . TRP A 1 87 ? 4.454 10.834 -9.185 1.00 89.50 87 TRP A O 1
ATOM 688 N N . GLN A 1 88 ? 3.900 9.006 -7.989 1.00 89.31 88 GLN A N 1
ATOM 689 C CA . GLN A 1 88 ? 3.535 9.700 -6.743 1.00 89.31 88 GLN A CA 1
ATOM 690 C C . GLN A 1 88 ? 4.607 9.592 -5.648 1.00 89.31 88 GLN A C 1
ATOM 692 O O . GLN A 1 88 ? 4.449 10.140 -4.559 1.00 89.31 88 GLN A O 1
ATOM 697 N N . GLY A 1 89 ? 5.711 8.896 -5.921 1.00 88.19 89 GLY A N 1
ATOM 698 C CA . GLY A 1 89 ? 6.801 8.712 -4.968 1.00 88.19 89 GLY A CA 1
ATOM 699 C C . GLY A 1 89 ? 7.052 7.252 -4.593 1.00 88.19 89 GLY A C 1
ATOM 700 O O . GLY A 1 89 ? 6.315 6.353 -5.006 1.00 88.19 89 GLY A O 1
ATOM 701 N N . PRO A 1 90 ? 8.108 6.990 -3.810 1.00 87.12 90 PRO A N 1
ATOM 702 C CA . PRO A 1 90 ? 8.347 5.675 -3.239 1.00 87.12 90 PRO A CA 1
ATOM 703 C C . PRO A 1 90 ? 7.273 5.326 -2.196 1.00 87.12 90 PRO A C 1
ATOM 705 O O . PRO A 1 90 ? 6.875 6.145 -1.366 1.00 87.12 90 PRO A O 1
ATOM 708 N N . ALA A 1 91 ? 6.842 4.071 -2.221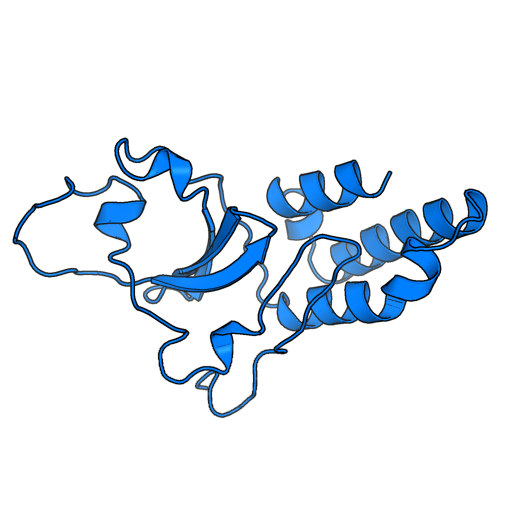 1.00 85.75 91 ALA A N 1
ATOM 709 C CA . ALA A 1 91 ? 6.041 3.427 -1.181 1.00 85.75 91 ALA A CA 1
ATOM 710 C C . ALA A 1 91 ? 6.781 2.188 -0.654 1.00 85.75 91 ALA A C 1
ATOM 712 O O . ALA A 1 91 ? 6.170 1.191 -0.257 1.00 85.75 91 ALA A O 1
ATOM 713 N N . ASP A 1 92 ? 8.112 2.254 -0.720 1.00 78.50 92 ASP A N 1
ATOM 714 C CA . ASP A 1 92 ? 9.003 1.153 -0.434 1.00 78.50 92 ASP A CA 1
ATOM 715 C C . ASP A 1 92 ? 8.761 0.613 0.965 1.00 78.50 92 ASP A C 1
ATOM 717 O O . ASP A 1 92 ? 8.799 1.323 1.964 1.00 78.50 92 ASP A O 1
ATOM 721 N N . SER A 1 93 ? 8.501 -0.686 1.016 1.00 76.19 93 SER A N 1
ATOM 722 C CA . SER A 1 93 ? 8.566 -1.437 2.250 1.00 76.19 93 SER A CA 1
ATOM 723 C C . SER A 1 93 ? 8.860 -2.892 1.912 1.00 76.19 93 SER A C 1
ATOM 725 O O . SER A 1 93 ? 7.980 -3.605 1.408 1.00 76.19 93 SER A O 1
ATOM 727 N N . PRO A 1 94 ? 10.046 -3.421 2.264 1.00 74.12 94 PRO A N 1
ATOM 728 C CA . PRO A 1 94 ? 10.310 -4.855 2.149 1.00 74.12 94 PRO A CA 1
ATOM 729 C C . PRO A 1 94 ? 9.378 -5.682 3.056 1.00 74.12 94 PRO A C 1
ATOM 731 O O . PRO A 1 94 ? 9.356 -6.913 2.981 1.00 74.12 94 PRO A O 1
ATOM 734 N N . ARG A 1 95 ? 8.612 -5.015 3.932 1.00 85.44 95 ARG A N 1
ATOM 735 C CA . ARG A 1 95 ? 7.667 -5.592 4.884 1.00 85.44 95 ARG A CA 1
ATOM 736 C C . ARG A 1 95 ? 6.211 -5.385 4.476 1.00 85.44 95 ARG A C 1
ATOM 738 O O . ARG A 1 95 ? 5.348 -5.694 5.292 1.00 85.44 95 ARG A O 1
ATOM 745 N N . LEU A 1 96 ? 5.912 -4.982 3.235 1.00 87.19 96 LEU A N 1
ATOM 746 C CA . LEU A 1 96 ? 4.542 -4.726 2.764 1.00 87.19 96 LEU A CA 1
ATOM 747 C C . LEU A 1 96 ? 3.544 -5.821 3.186 1.00 87.19 96 LEU A C 1
ATOM 749 O O . LEU A 1 96 ? 2.508 -5.523 3.768 1.00 87.19 96 LEU A O 1
ATOM 753 N N . ALA A 1 97 ? 3.873 -7.102 2.992 1.00 87.50 97 ALA A N 1
ATOM 754 C CA . ALA A 1 97 ? 3.001 -8.210 3.400 1.00 87.50 97 ALA A CA 1
ATOM 755 C C . ALA A 1 97 ? 2.691 -8.237 4.914 1.00 87.50 97 ALA A C 1
ATOM 757 O O . ALA A 1 97 ? 1.587 -8.608 5.312 1.00 87.50 97 ALA A O 1
ATOM 758 N N . VAL A 1 98 ? 3.655 -7.851 5.754 1.00 90.44 98 VAL A N 1
ATOM 759 C CA . VAL A 1 98 ? 3.492 -7.746 7.212 1.00 90.44 98 VAL A CA 1
ATOM 760 C C . VAL A 1 98 ? 2.644 -6.529 7.566 1.00 90.44 98 VAL A C 1
ATOM 762 O O . VAL A 1 98 ? 1.738 -6.657 8.384 1.00 90.44 98 VAL A O 1
ATOM 765 N N . LEU A 1 99 ? 2.882 -5.384 6.920 1.00 92.44 99 LEU A N 1
ATOM 766 C CA . LEU A 1 99 ? 2.091 -4.165 7.119 1.00 92.44 99 LEU A CA 1
ATOM 767 C C . LEU A 1 99 ? 0.613 -4.396 6.764 1.00 92.44 99 LEU A C 1
ATOM 769 O O . LEU A 1 99 ? -0.274 -4.076 7.551 1.00 92.44 99 LEU A O 1
ATOM 773 N N . LEU A 1 100 ? 0.339 -5.071 5.641 1.00 92.44 100 LEU A N 1
ATOM 774 C CA . LEU A 1 100 ? -1.015 -5.503 5.274 1.00 92.44 100 LEU A CA 1
ATOM 775 C C . LEU A 1 100 ? -1.629 -6.439 6.327 1.00 92.44 100 LEU A C 1
ATOM 777 O O . LEU A 1 100 ? -2.821 -6.350 6.621 1.00 92.44 100 LEU A O 1
ATOM 781 N N . GLY A 1 101 ? -0.818 -7.322 6.915 1.00 92.50 101 GLY A N 1
ATOM 782 C CA . GLY A 1 101 ? -1.229 -8.190 8.017 1.00 92.50 101 GLY A CA 1
ATOM 783 C C . GLY A 1 101 ? -1.634 -7.416 9.274 1.00 92.50 101 GLY A C 1
ATOM 784 O O . GLY A 1 101 ? -2.649 -7.753 9.877 1.00 92.50 101 GLY A O 1
ATOM 785 N N . LEU A 1 102 ? -0.896 -6.362 9.635 1.00 95.06 102 LEU A N 1
ATOM 786 C CA . LEU A 1 102 ? -1.231 -5.496 10.771 1.00 95.06 102 LEU A CA 1
ATOM 787 C C . LEU A 1 102 ? -2.556 -4.760 10.563 1.00 95.06 102 LEU A C 1
ATOM 789 O O . LEU A 1 102 ? -3.390 -4.718 11.462 1.00 95.06 102 LEU A O 1
ATOM 793 N N . ILE A 1 103 ? -2.787 -4.228 9.363 1.00 95.12 103 ILE A N 1
ATOM 794 C CA . ILE A 1 103 ? -4.060 -3.576 9.033 1.00 95.12 103 ILE A CA 1
ATOM 795 C C . ILE A 1 103 ? -5.211 -4.587 9.124 1.00 95.12 103 ILE A C 1
ATOM 797 O O . ILE A 1 103 ? -6.272 -4.284 9.676 1.00 95.12 103 ILE A O 1
ATOM 801 N N . ALA A 1 104 ? -5.006 -5.806 8.616 1.00 94.50 104 ALA A N 1
ATOM 802 C CA . ALA A 1 104 ? -5.996 -6.876 8.704 1.00 94.50 104 ALA A CA 1
ATOM 803 C C . ALA A 1 104 ? -6.307 -7.256 10.163 1.00 94.50 104 ALA A C 1
ATOM 805 O O . ALA A 1 104 ? -7.471 -7.442 10.514 1.00 94.50 104 ALA A O 1
ATOM 806 N N . GLU A 1 105 ? -5.283 -7.337 11.016 1.00 95.69 105 GLU A N 1
ATOM 807 C CA . GLU A 1 105 ? -5.417 -7.596 12.453 1.00 95.69 105 GLU A CA 1
ATOM 808 C C . GLU A 1 105 ? -6.232 -6.494 13.153 1.00 95.69 105 GLU A C 1
ATOM 810 O O . GLU A 1 105 ? -7.140 -6.794 13.928 1.00 95.69 105 GLU A O 1
ATOM 815 N N . SER A 1 106 ? -5.960 -5.228 12.831 1.00 96.19 106 SER A N 1
ATOM 816 C CA . SER A 1 106 ? -6.614 -4.066 13.446 1.00 96.19 106 SER A CA 1
ATOM 817 C C . SER A 1 106 ? -7.988 -3.727 12.852 1.00 96.19 106 SER A C 1
ATOM 819 O O . SER A 1 106 ? -8.699 -2.894 13.414 1.00 96.19 106 SER A O 1
ATOM 821 N N . SER A 1 107 ? -8.404 -4.369 11.752 1.00 94.81 107 SER A N 1
ATOM 822 C CA . SER A 1 107 ? -9.580 -3.969 10.957 1.00 94.81 107 SER A CA 1
ATOM 823 C C . SER A 1 107 ? -10.863 -3.832 11.782 1.00 94.81 107 SER A C 1
ATOM 825 O O . SER A 1 107 ? -11.565 -2.837 11.657 1.00 94.81 107 SER A O 1
ATOM 827 N N . SER A 1 108 ? -11.148 -4.768 12.693 1.00 95.62 108 SER A N 1
ATOM 828 C CA . SER A 1 108 ? -12.361 -4.692 13.525 1.00 95.62 108 SER A CA 1
ATOM 829 C C . SER A 1 108 ? -12.377 -3.493 14.478 1.00 95.62 108 SER A C 1
ATOM 831 O O . SER A 1 108 ? -13.445 -2.958 14.764 1.00 95.62 108 SER A O 1
ATOM 833 N N . ALA A 1 109 ? -11.215 -3.077 14.987 1.00 96.75 109 ALA A N 1
ATOM 834 C CA . ALA A 1 109 ? -11.111 -1.909 15.856 1.00 96.75 109 ALA A CA 1
ATOM 835 C C . ALA A 1 109 ? -11.139 -0.603 15.044 1.00 96.75 109 ALA A C 1
ATOM 837 O O . ALA A 1 109 ? -11.761 0.367 15.473 1.00 96.75 109 ALA A O 1
ATOM 838 N N . LEU A 1 110 ? -10.543 -0.606 13.848 1.00 96.31 110 LEU A N 1
ATOM 839 C CA . LEU A 1 110 ? -10.598 0.510 12.900 1.00 96.31 110 LEU A CA 1
ATOM 840 C C . LEU A 1 110 ? -12.023 0.768 12.375 1.00 96.31 110 LEU A C 1
ATOM 842 O O . LEU A 1 110 ? -12.406 1.911 12.172 1.00 96.31 110 LEU A O 1
ATOM 846 N N . GLU A 1 111 ? -12.845 -0.269 12.209 1.00 95.00 111 GLU A N 1
ATOM 847 C CA . GLU A 1 111 ? -14.252 -0.145 11.789 1.00 95.00 111 GLU A CA 1
ATOM 848 C C . GLU A 1 111 ? -15.216 0.140 12.960 1.00 95.00 111 GLU A C 1
ATOM 850 O O . GLU A 1 111 ? -16.438 0.166 12.788 1.00 95.00 111 GLU A O 1
ATOM 855 N N . SER A 1 112 ? -14.693 0.341 14.174 1.00 9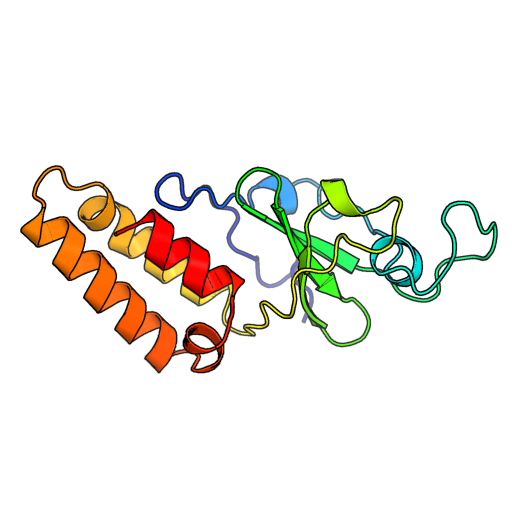6.25 112 SER A N 1
ATOM 856 C CA . SER A 1 112 ? -15.509 0.583 15.362 1.00 96.25 112 SER A CA 1
ATOM 857 C C . SER A 1 112 ? -16.314 1.883 15.251 1.00 96.25 112 SER A C 1
ATOM 859 O O . SER A 1 112 ? -15.784 2.958 14.962 1.00 96.25 112 SER A O 1
ATOM 861 N N . ALA A 1 113 ? -17.605 1.799 15.590 1.00 95.81 113 ALA A N 1
ATOM 862 C CA . ALA A 1 113 ? -18.467 2.970 15.760 1.00 95.81 113 ALA A CA 1
ATOM 863 C C . ALA A 1 113 ? -18.120 3.789 17.021 1.00 95.81 113 ALA A C 1
ATOM 865 O O . ALA A 1 113 ? -18.574 4.924 17.161 1.00 95.81 113 ALA A O 1
ATOM 866 N N . ASP A 1 114 ? -17.347 3.214 17.948 1.00 97.19 114 ASP A N 1
ATOM 867 C CA . ASP A 1 114 ? -16.789 3.931 19.093 1.00 97.19 114 ASP A CA 1
ATOM 868 C C . ASP A 1 114 ? -15.520 4.680 18.668 1.00 97.19 114 ASP A C 1
ATOM 870 O O . ASP A 1 114 ? -14.499 4.066 18.345 1.00 97.19 114 ASP A O 1
ATOM 874 N N . GLU A 1 115 ? -15.605 6.010 18.701 1.00 96.06 115 GLU A N 1
ATOM 875 C CA . GLU A 1 115 ? -14.532 6.939 18.348 1.00 96.06 115 GLU A CA 1
ATOM 876 C C . GLU A 1 115 ? -13.238 6.692 19.121 1.00 96.06 115 GLU A C 1
ATOM 878 O O . GLU A 1 115 ? -12.155 6.726 18.546 1.00 96.06 115 GLU A O 1
ATOM 883 N N . ALA A 1 116 ? -13.334 6.425 20.424 1.00 96.88 116 ALA A N 1
ATOM 884 C CA . ALA A 1 116 ? -12.157 6.251 21.264 1.00 96.88 116 ALA A CA 1
ATOM 885 C C . ALA A 1 116 ? -11.437 4.941 20.931 1.00 96.88 116 ALA A C 1
ATOM 887 O O . ALA A 1 116 ? -10.208 4.897 20.921 1.00 96.88 116 ALA A O 1
ATOM 888 N N . VAL A 1 117 ? -12.200 3.886 20.622 1.00 97.44 117 VAL A N 1
ATOM 889 C CA . VAL A 1 117 ? -11.646 2.605 20.161 1.00 97.44 117 VAL A CA 1
ATOM 890 C C . VAL A 1 117 ? -10.975 2.773 18.800 1.00 97.44 117 VAL A C 1
ATOM 892 O O . VAL A 1 117 ? -9.850 2.308 18.624 1.00 97.44 117 VAL A O 1
ATOM 895 N N . ARG A 1 118 ? -11.635 3.462 17.861 1.00 96.62 118 ARG A N 1
ATOM 896 C CA . ARG A 1 118 ? -11.095 3.688 16.518 1.00 96.62 118 ARG A CA 1
ATOM 897 C C . ARG A 1 118 ? -9.817 4.526 16.557 1.00 96.62 118 ARG A C 1
ATOM 899 O O . ARG A 1 118 ? -8.799 4.092 16.028 1.00 96.62 118 ARG A O 1
ATOM 906 N N . ALA A 1 119 ? -9.832 5.661 17.254 1.00 96.88 119 ALA A N 1
ATOM 907 C CA . ALA A 1 119 ? -8.664 6.529 17.400 1.00 96.88 119 ALA A CA 1
ATOM 908 C C . ALA A 1 119 ? -7.474 5.799 18.048 1.00 96.88 119 ALA A C 1
ATOM 910 O O . ALA A 1 119 ? -6.351 5.898 17.558 1.00 96.88 119 ALA A O 1
ATOM 911 N N . ALA A 1 120 ? -7.716 5.009 19.103 1.00 97.56 120 ALA A N 1
ATOM 912 C CA . ALA A 1 120 ? -6.666 4.213 19.737 1.00 97.56 120 ALA A CA 1
ATOM 913 C C . ALA A 1 120 ? -6.077 3.161 18.783 1.00 97.56 120 ALA A C 1
ATOM 915 O O . ALA A 1 120 ? -4.864 2.965 18.769 1.00 97.56 120 ALA A O 1
ATOM 916 N N . ALA A 1 121 ? -6.915 2.515 17.966 1.00 97.69 121 ALA A N 1
ATOM 917 C CA . ALA A 1 121 ? -6.466 1.540 16.976 1.00 97.69 121 ALA A CA 1
ATOM 918 C C . ALA A 1 121 ? -5.619 2.176 15.863 1.00 97.69 121 ALA A C 1
ATOM 920 O O . ALA A 1 121 ? -4.649 1.564 15.426 1.00 97.69 121 ALA A O 1
ATOM 921 N N . ILE A 1 122 ? -5.951 3.396 15.429 1.00 97.44 122 ILE A N 1
ATOM 922 C CA . ILE A 1 122 ? -5.164 4.144 14.434 1.00 97.44 122 ILE A CA 1
ATOM 92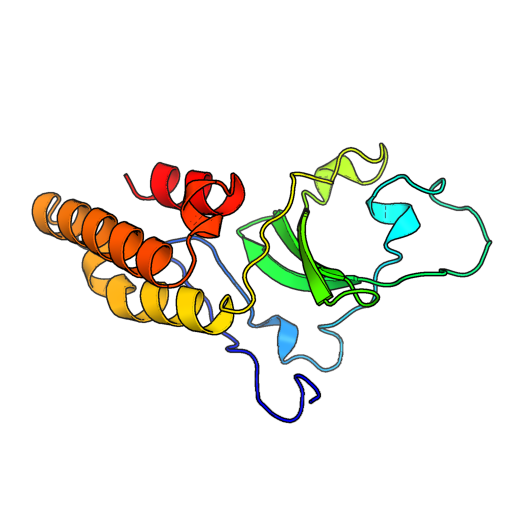3 C C . ILE A 1 122 ? -3.783 4.483 14.994 1.00 97.44 122 ILE A C 1
ATOM 925 O O . ILE A 1 122 ? -2.780 4.250 14.322 1.00 97.44 122 ILE A O 1
ATOM 929 N N . THR A 1 123 ? -3.721 4.998 16.227 1.00 97.31 123 THR A N 1
ATOM 930 C CA . THR A 1 123 ? -2.447 5.310 16.889 1.00 97.31 123 THR A CA 1
ATOM 931 C C . THR A 1 123 ? -1.585 4.058 17.063 1.00 97.31 123 THR A C 1
ATOM 933 O O . THR A 1 123 ? -0.440 4.066 16.621 1.00 97.31 123 THR A O 1
ATOM 936 N N . ASP A 1 124 ? -2.137 2.972 17.620 1.00 97.75 124 ASP A N 1
ATOM 937 C CA . ASP A 1 124 ? -1.402 1.710 17.818 1.00 97.75 124 ASP A CA 1
ATOM 938 C C . ASP A 1 124 ? -0.911 1.121 16.490 1.00 97.75 124 ASP A C 1
ATOM 940 O O . ASP A 1 124 ? 0.246 0.721 16.370 1.00 97.75 124 ASP A O 1
ATOM 944 N N . LEU A 1 125 ? -1.765 1.110 15.460 1.00 97.62 125 LEU A N 1
ATOM 945 C CA . LEU A 1 125 ? -1.385 0.625 14.137 1.00 97.62 125 LEU A CA 1
ATOM 946 C C . LEU A 1 125 ? -0.232 1.447 13.555 1.00 97.62 125 LEU A C 1
ATOM 948 O O . LEU A 1 125 ? 0.735 0.860 13.071 1.00 97.62 125 LEU A O 1
ATOM 952 N N . ARG A 1 126 ? -0.317 2.783 13.611 1.00 96.81 126 ARG A N 1
ATOM 953 C CA . ARG A 1 126 ? 0.729 3.669 13.090 1.00 96.81 126 ARG A CA 1
ATOM 954 C C . ARG A 1 126 ? 2.059 3.430 13.794 1.00 96.81 126 ARG A C 1
ATOM 956 O O . ARG A 1 126 ? 3.062 3.222 13.118 1.00 96.81 126 ARG A O 1
ATOM 963 N N . GLU A 1 127 ? 2.060 3.394 15.123 1.00 97.12 127 GLU A N 1
ATOM 964 C CA . GLU A 1 127 ? 3.266 3.131 15.916 1.00 97.12 127 GLU A CA 1
ATOM 965 C C . GLU A 1 127 ? 3.874 1.764 15.572 1.00 97.12 127 GLU A C 1
ATOM 967 O O . GLU A 1 127 ? 5.061 1.675 15.263 1.00 97.12 127 GLU A O 1
ATOM 972 N N . ARG A 1 128 ? 3.058 0.703 15.506 1.00 97.19 128 ARG A N 1
ATOM 973 C CA . ARG A 1 128 ? 3.527 -0.649 15.154 1.00 97.19 128 ARG A CA 1
ATOM 974 C C . ARG A 1 128 ? 4.080 -0.740 13.734 1.00 97.19 128 ARG A C 1
ATOM 976 O O . ARG A 1 128 ? 5.027 -1.490 13.499 1.00 97.19 128 ARG A O 1
ATOM 983 N N . MET A 1 129 ? 3.476 -0.034 12.780 1.00 95.44 129 MET A N 1
ATOM 984 C CA . MET A 1 129 ? 3.959 -0.008 11.400 1.00 95.44 129 MET A CA 1
ATOM 985 C C . MET A 1 129 ? 5.293 0.736 11.296 1.00 95.44 129 MET A C 1
ATOM 987 O O . MET A 1 129 ? 6.201 0.202 10.667 1.00 95.44 129 MET A O 1
ATOM 991 N N . ILE A 1 130 ? 5.448 1.879 11.974 1.00 94.75 130 ILE A N 1
ATOM 992 C CA . ILE A 1 130 ? 6.703 2.652 12.015 1.00 94.75 130 ILE A CA 1
ATOM 993 C C . ILE A 1 130 ? 7.821 1.877 12.729 1.00 94.75 130 ILE A C 1
ATOM 995 O O . ILE A 1 130 ? 8.953 1.838 12.251 1.00 94.75 130 ILE A O 1
ATOM 999 N N . ASP A 1 131 ? 7.513 1.197 13.836 1.00 95.31 131 ASP A N 1
ATOM 1000 C CA . ASP A 1 131 ? 8.478 0.355 14.557 1.00 95.31 131 ASP A CA 1
ATOM 1001 C C . ASP A 1 131 ? 8.996 -0.808 13.694 1.00 95.31 131 ASP A C 1
ATOM 1003 O O . ASP A 1 131 ? 10.136 -1.265 13.840 1.00 95.31 131 ASP A O 1
ATOM 1007 N N . LEU A 1 132 ? 8.153 -1.322 12.793 1.00 92.44 132 LEU A N 1
ATOM 1008 C CA . LEU A 1 132 ? 8.561 -2.330 11.825 1.00 92.44 132 LEU A CA 1
ATOM 1009 C C . LEU A 1 132 ? 9.295 -1.717 10.640 1.00 92.44 132 LEU A C 1
ATOM 1011 O O . LEU A 1 132 ? 10.218 -2.344 10.126 1.00 92.44 132 LEU A O 1
ATOM 1015 N N . ASP A 1 133 ? 8.878 -0.565 10.159 1.00 89.81 133 ASP A N 1
ATOM 1016 C CA . ASP A 1 133 ? 9.440 0.034 8.968 1.00 89.81 133 ASP A CA 1
ATOM 1017 C C . ASP A 1 133 ? 9.376 1.553 9.085 1.00 89.81 133 ASP A C 1
ATOM 1019 O O . ASP A 1 133 ? 8.312 2.153 8.953 1.00 89.81 133 ASP A O 1
ATOM 1023 N N . SER A 1 134 ? 10.524 2.171 9.372 1.00 89.06 134 SER A N 1
ATOM 1024 C CA . SER A 1 134 ? 10.611 3.615 9.595 1.00 89.06 134 SER A CA 1
ATOM 1025 C C . SER A 1 134 ? 10.204 4.422 8.367 1.00 89.06 134 SER A C 1
ATOM 1027 O O . SER A 1 134 ? 9.731 5.545 8.516 1.00 89.06 134 SER A O 1
ATOM 1029 N N . ASP A 1 135 ? 10.329 3.835 7.175 1.00 86.88 135 ASP A N 1
ATOM 1030 C CA . ASP A 1 135 ? 9.986 4.485 5.911 1.00 86.88 135 ASP A CA 1
ATOM 1031 C C . ASP A 1 135 ? 8.466 4.723 5.809 1.00 86.88 135 ASP A C 1
ATOM 1033 O O . ASP A 1 135 ? 8.013 5.586 5.058 1.00 86.88 135 ASP A O 1
ATOM 1037 N N . VAL A 1 136 ? 7.663 4.035 6.637 1.00 89.38 136 VAL A N 1
ATOM 1038 C CA . VAL A 1 136 ? 6.224 4.296 6.794 1.00 89.38 136 VAL A CA 1
ATOM 1039 C C . VAL A 1 136 ? 5.948 5.730 7.244 1.00 89.38 136 VAL A C 1
ATOM 1041 O O . VAL A 1 136 ? 4.954 6.302 6.804 1.00 89.38 136 VAL A O 1
ATOM 1044 N N . ASP A 1 137 ? 6.793 6.327 8.091 1.00 89.56 137 ASP A N 1
ATOM 1045 C CA . ASP A 1 137 ? 6.547 7.687 8.599 1.00 89.56 137 ASP A CA 1
ATOM 1046 C C . ASP A 1 137 ? 6.862 8.773 7.557 1.00 89.56 137 ASP A C 1
ATOM 1048 O O . ASP A 1 137 ? 6.275 9.853 7.585 1.00 89.56 137 ASP A O 1
ATOM 1052 N N . GLU A 1 138 ? 7.761 8.480 6.613 1.00 85.75 138 GLU A N 1
ATOM 1053 C CA . GLU A 1 138 ? 8.168 9.406 5.548 1.00 85.75 138 GLU A CA 1
ATOM 1054 C C . GLU A 1 138 ? 7.394 9.187 4.233 1.00 85.75 138 GLU A C 1
ATOM 1056 O O . GLU A 1 138 ? 7.438 10.026 3.330 1.00 85.75 138 GLU A O 1
ATOM 1061 N N . SER A 1 139 ? 6.668 8.074 4.109 1.00 87.31 139 SER A N 1
ATOM 1062 C CA . SER A 1 139 ? 5.931 7.719 2.898 1.00 87.31 139 SER A CA 1
ATOM 1063 C C . SER A 1 139 ? 4.609 8.475 2.783 1.00 87.31 139 SER A C 1
ATOM 1065 O O . SER A 1 139 ? 3.705 8.317 3.606 1.00 87.31 139 SER A O 1
ATOM 1067 N N . ALA A 1 140 ? 4.450 9.217 1.685 1.00 88.56 140 ALA A N 1
ATOM 1068 C CA . ALA A 1 140 ? 3.194 9.887 1.350 1.00 88.56 140 ALA A CA 1
ATOM 1069 C C . ALA A 1 140 ? 2.017 8.900 1.252 1.00 88.56 140 ALA A C 1
ATOM 1071 O O . ALA A 1 140 ? 0.943 9.173 1.778 1.00 88.56 140 ALA A O 1
ATOM 1072 N N . PHE A 1 141 ? 2.242 7.718 0.665 1.00 91.56 141 PHE A N 1
ATOM 1073 C CA . PHE A 1 141 ? 1.216 6.680 0.535 1.00 91.56 141 PHE A CA 1
ATOM 1074 C C . PHE A 1 141 ? 0.679 6.216 1.897 1.00 91.56 141 PHE A C 1
ATOM 1076 O O . PHE A 1 141 ? -0.533 6.128 2.103 1.00 91.56 141 PHE A O 1
ATOM 1083 N N . TRP A 1 142 ? 1.572 5.921 2.848 1.00 92.50 142 TRP A N 1
ATOM 1084 C CA . TRP A 1 142 ? 1.156 5.511 4.190 1.00 92.50 142 TRP A CA 1
ATOM 1085 C C . TRP A 1 142 ? 0.549 6.676 4.979 1.00 92.50 142 TRP A C 1
ATOM 1087 O O . TRP A 1 142 ? -0.419 6.469 5.711 1.00 92.50 142 TRP A O 1
ATOM 1097 N N . GLY A 1 143 ? 1.056 7.897 4.782 1.00 91.94 143 GLY A N 1
ATOM 1098 C CA . GLY A 1 143 ? 0.473 9.125 5.322 1.00 91.94 143 GLY A CA 1
ATOM 1099 C C . GLY A 1 143 ? -0.998 9.294 4.936 1.00 91.94 143 GLY A C 1
ATOM 1100 O O . GLY A 1 143 ? -1.841 9.405 5.823 1.00 91.94 143 GLY A O 1
ATOM 1101 N N . GLU A 1 144 ? -1.319 9.200 3.643 1.00 91.50 144 GLU A N 1
ATOM 1102 C CA . GLU A 1 144 ? -2.695 9.285 3.128 1.00 91.50 144 GLU A CA 1
ATOM 1103 C C . GLU A 1 144 ? -3.623 8.224 3.737 1.00 91.50 144 GLU A C 1
ATOM 1105 O O . GLU A 1 144 ? -4.783 8.499 4.036 1.00 91.50 144 GLU A O 1
ATOM 1110 N N . ILE A 1 145 ? -3.124 7.004 3.968 1.00 93.25 145 ILE A N 1
ATOM 1111 C CA . ILE A 1 145 ? -3.906 5.957 4.640 1.00 93.25 145 ILE A CA 1
ATOM 1112 C C . ILE A 1 145 ? -4.275 6.374 6.066 1.00 93.25 145 ILE A C 1
ATOM 1114 O O . ILE A 1 145 ? -5.418 6.178 6.475 1.00 93.25 145 ILE A O 1
ATOM 1118 N N . PHE A 1 146 ? -3.332 6.923 6.834 1.00 94.00 146 PHE A N 1
ATOM 1119 C CA . PHE A 1 146 ? -3.610 7.356 8.205 1.00 94.00 146 PHE A CA 1
ATOM 1120 C C . PHE A 1 146 ? -4.470 8.620 8.265 1.00 94.00 146 PHE A C 1
ATOM 1122 O O . PHE A 1 146 ? -5.249 8.759 9.205 1.00 94.00 146 PHE A O 1
ATOM 1129 N N . GLU A 1 147 ? -4.351 9.508 7.279 1.00 92.31 147 GLU A N 1
ATOM 1130 C CA . GLU A 1 147 ? -5.225 10.675 7.135 1.00 92.31 147 GLU A CA 1
ATOM 1131 C C . GLU A 1 147 ? -6.673 10.263 6.852 1.00 92.31 147 GLU A C 1
ATOM 1133 O O . GLU A 1 147 ? -7.574 10.780 7.501 1.00 92.31 147 GLU A O 1
ATOM 1138 N N . ASP A 1 148 ? -6.904 9.284 5.972 1.00 90.81 148 ASP A N 1
ATOM 1139 C CA . ASP A 1 148 ? -8.255 8.796 5.652 1.00 90.81 148 ASP A CA 1
ATOM 1140 C C . ASP A 1 148 ? -8.911 7.997 6.793 1.00 90.81 148 ASP A C 1
ATOM 1142 O O . ASP A 1 148 ? -10.136 7.846 6.828 1.00 90.81 148 ASP A O 1
ATOM 1146 N N . LEU A 1 149 ? -8.111 7.445 7.710 1.00 90.31 149 LEU A N 1
ATOM 1147 C CA . LEU A 1 149 ? -8.608 6.722 8.883 1.00 90.31 149 LEU A CA 1
ATOM 1148 C C . LEU A 1 149 ? -9.038 7.656 10.031 1.00 90.31 149 LEU A C 1
ATOM 1150 O O . LEU A 1 149 ? -9.900 7.260 10.825 1.00 90.31 149 LEU A O 1
ATOM 1154 N N . GLY A 1 150 ? -8.404 8.830 10.155 1.00 77.88 150 GLY A N 1
ATOM 1155 C CA . GLY A 1 150 ? -8.595 9.803 11.244 1.00 77.88 150 GLY A CA 1
ATOM 1156 C C . GLY A 1 150 ? -9.793 10.727 11.059 1.00 77.88 150 GLY A C 1
ATOM 1157 O O . GLY A 1 150 ? -10.396 11.083 12.096 1.00 77.88 150 GLY A O 1
#

Organism: NCBI:txid68175

Foldseek 3Di:
DDCVVVPQDQDQQPLQQKGQVLVPDPCSFPWDQPCQQQVVDAPPPPDDRPWTWGFRMDRPQWTFIQTPPPRWTFIFRPVCRNPSGRGPGGPGDPCVSVLVVLSVVLSVQLPDPDPVSNVVSLVVSQVVVCVRPVVLVVDPSNVVSSVSSD

pLDDT: mean 86.14, std 12.23, range [33.56, 97.75]